Protein AF-A0A812YH99-F1 (afdb_monomer_lite)

Radius of gyration: 11.69 Å; chains: 1; bounding box: 32×25×31 Å

Organism: Symbiodinium pilosum (NCBI:txid2952)

Structure (mmCIF, N/CA/C/O backbone):
data_AF-A0A812YH99-F1
#
_entry.id   AF-A0A812YH99-F1
#
loop_
_atom_site.group_PDB
_atom_site.id
_atom_site.type_symbol
_atom_site.label_atom_id
_atom_site.label_alt_id
_atom_site.label_com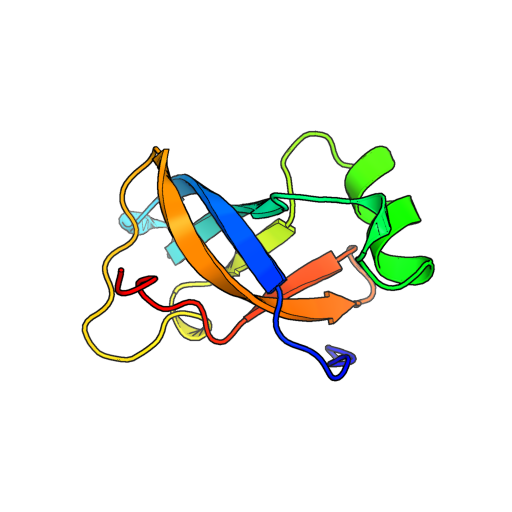p_id
_atom_site.label_asym_id
_atom_site.label_entity_id
_atom_site.label_seq_id
_atom_site.pdbx_PDB_ins_code
_atom_site.Cartn_x
_atom_site.Cartn_y
_atom_site.Cartn_z
_atom_site.occupancy
_atom_site.B_iso_or_equiv
_atom_site.auth_seq_id
_atom_site.auth_comp_id
_atom_site.auth_asym_id
_atom_site.auth_atom_id
_atom_site.pdbx_PDB_model_num
ATOM 1 N N . ASN A 1 1 ? 2.726 -14.556 -7.256 1.00 80.75 1 ASN A N 1
ATOM 2 C CA . ASN A 1 1 ? 4.135 -14.382 -6.853 1.00 80.75 1 ASN A CA 1
ATOM 3 C C . ASN A 1 1 ? 4.380 -12.938 -6.495 1.00 80.75 1 ASN A C 1
ATOM 5 O O . ASN A 1 1 ? 4.636 -12.140 -7.389 1.00 80.75 1 ASN A O 1
ATOM 9 N N . ARG A 1 2 ? 4.229 -12.624 -5.207 1.00 90.75 2 ARG A N 1
ATOM 10 C CA . ARG A 1 2 ? 4.693 -11.366 -4.622 1.00 90.75 2 ARG A CA 1
ATOM 11 C C . ARG A 1 2 ? 6.100 -11.594 -4.073 1.00 90.75 2 ARG A C 1
ATOM 13 O O . ARG A 1 2 ? 6.355 -12.660 -3.519 1.00 90.75 2 ARG A O 1
ATOM 20 N N . HIS A 1 3 ? 6.989 -10.635 -4.278 1.00 93.75 3 HIS A N 1
ATOM 21 C CA . HIS A 1 3 ? 8.308 -10.591 -3.668 1.00 93.75 3 HIS A CA 1
ATOM 22 C C . HIS A 1 3 ? 8.268 -9.535 -2.567 1.00 93.75 3 HIS A C 1
ATOM 24 O O . HIS A 1 3 ? 8.302 -8.333 -2.844 1.00 93.75 3 HIS A O 1
ATOM 30 N N . GLU A 1 4 ? 8.123 -9.993 -1.330 1.00 94.94 4 GLU A N 1
ATOM 31 C CA . GLU A 1 4 ? 8.112 -9.139 -0.145 1.00 94.94 4 GLU A CA 1
ATOM 32 C C . GLU A 1 4 ? 9.503 -8.537 0.074 1.00 94.94 4 GLU A C 1
ATOM 34 O O . GLU A 1 4 ? 10.519 -9.155 -0.245 1.00 94.94 4 GLU A O 1
ATOM 39 N N . ILE A 1 5 ? 9.543 -7.292 0.539 1.00 94.25 5 ILE A N 1
ATOM 40 C CA . ILE A 1 5 ? 10.785 -6.580 0.824 1.00 94.25 5 ILE A CA 1
ATOM 41 C C . ILE A 1 5 ? 10.764 -6.178 2.293 1.00 94.25 5 ILE A C 1
ATOM 43 O O . ILE A 1 5 ? 9.767 -5.635 2.779 1.00 94.25 5 ILE A O 1
ATOM 47 N N . ASP A 1 6 ? 11.868 -6.458 2.982 1.00 92.06 6 ASP A N 1
ATOM 48 C CA . ASP A 1 6 ? 12.025 -6.155 4.397 1.00 92.06 6 ASP A CA 1
ATOM 49 C C . ASP A 1 6 ? 12.013 -4.648 4.653 1.00 92.06 6 ASP A C 1
ATOM 51 O O . ASP A 1 6 ? 12.577 -3.854 3.895 1.00 92.06 6 ASP A O 1
ATOM 55 N N . GLY A 1 7 ? 11.389 -4.266 5.764 1.00 93.88 7 GLY A N 1
ATOM 56 C CA . GLY A 1 7 ? 11.259 -2.879 6.189 1.00 93.88 7 GLY A CA 1
ATOM 57 C C . GLY A 1 7 ? 9.814 -2.484 6.464 1.00 93.88 7 GLY A C 1
ATOM 58 O O . GLY A 1 7 ? 8.873 -3.054 5.911 1.00 93.88 7 GLY A O 1
ATOM 59 N N . TYR A 1 8 ? 9.665 -1.489 7.333 1.00 95.38 8 TYR A N 1
ATOM 60 C CA . TYR A 1 8 ? 8.391 -0.855 7.643 1.00 95.38 8 TYR A CA 1
ATOM 61 C C . TYR A 1 8 ? 8.418 0.586 7.161 1.00 95.38 8 TYR A C 1
ATOM 63 O O . TYR A 1 8 ? 9.421 1.288 7.291 1.00 95.38 8 TYR A O 1
ATOM 71 N N . TYR A 1 9 ? 7.295 1.008 6.602 1.00 96.38 9 TYR A N 1
ATOM 72 C CA . TYR A 1 9 ? 7.125 2.308 5.987 1.00 96.38 9 TYR A CA 1
ATOM 73 C C . TYR A 1 9 ? 5.835 2.941 6.477 1.00 96.38 9 TYR A C 1
ATOM 75 O O . TYR A 1 9 ? 4.898 2.259 6.886 1.00 96.38 9 TYR A O 1
ATOM 83 N N . HIS A 1 10 ? 5.798 4.263 6.397 1.00 96.50 10 HIS A N 1
ATOM 84 C CA . HIS A 1 10 ? 4.677 5.074 6.843 1.00 96.50 10 HIS A CA 1
ATOM 85 C C . HIS A 1 10 ? 3.998 5.706 5.638 1.00 96.50 10 HIS A C 1
ATOM 87 O O . HIS A 1 10 ? 4.635 5.967 4.611 1.00 96.50 10 HIS A O 1
ATOM 93 N N . GLY A 1 11 ? 2.704 5.976 5.744 1.00 96.19 11 GLY A N 1
ATOM 94 C CA . GLY A 1 11 ? 1.964 6.616 4.668 1.00 96.19 11 GLY A CA 1
ATOM 95 C C . GLY A 1 11 ? 0.526 6.924 5.022 1.00 96.19 11 GLY A C 1
ATOM 96 O O . GLY A 1 11 ? 0.118 6.837 6.176 1.00 96.19 11 GLY A O 1
ATOM 97 N N . LYS A 1 12 ? -0.243 7.316 4.007 1.00 97.06 12 LYS A N 1
ATOM 98 C CA . LYS A 1 12 ? -1.650 7.694 4.153 1.00 97.06 12 LYS A CA 1
ATOM 99 C C . LYS A 1 12 ? -2.528 6.913 3.196 1.00 97.06 12 LYS A C 1
ATOM 101 O O . LYS A 1 12 ? -2.225 6.815 2.007 1.00 97.06 12 LYS A O 1
ATOM 106 N N . ILE A 1 13 ? -3.649 6.402 3.691 1.00 97.50 13 ILE A N 1
ATOM 107 C CA . ILE A 1 13 ? -4.652 5.744 2.852 1.00 97.50 13 ILE A CA 1
ATOM 108 C C . ILE A 1 13 ? -5.217 6.760 1.856 1.00 97.50 13 ILE A C 1
ATOM 110 O O . ILE A 1 13 ? -5.775 7.788 2.242 1.00 97.50 13 ILE A O 1
ATOM 114 N N . LEU A 1 14 ? -5.105 6.471 0.561 1.00 96.50 14 LEU A N 1
ATOM 115 C CA . LEU A 1 14 ? -5.693 7.299 -0.491 1.00 96.50 14 LEU A CA 1
ATOM 116 C C . LEU A 1 14 ? -7.182 7.005 -0.635 1.00 96.50 14 LEU A C 1
ATOM 118 O O . LEU A 1 14 ? -7.997 7.927 -0.653 1.00 96.50 14 LEU A O 1
ATOM 122 N N . PHE A 1 15 ? -7.533 5.723 -0.717 1.00 96.06 15 PHE A N 1
ATOM 123 C CA . PHE A 1 15 ? -8.906 5.237 -0.667 1.00 96.06 15 PHE A CA 1
ATOM 124 C C . PHE A 1 15 ? -8.934 3.727 -0.412 1.00 96.06 15 PHE A C 1
ATOM 126 O O . PHE A 1 15 ? -7.947 3.026 -0.635 1.00 96.06 15 PHE A O 1
ATOM 133 N N . TYR A 1 16 ? -10.098 3.230 -0.002 1.00 97.25 16 TYR A N 1
ATOM 134 C CA . TYR A 1 16 ? -10.398 1.809 0.119 1.00 97.25 16 TYR A CA 1
ATOM 135 C C . TYR A 1 16 ? -11.827 1.564 -0.371 1.00 97.25 16 TYR A C 1
ATOM 137 O O . TYR A 1 16 ? -12.771 2.167 0.138 1.00 97.25 16 TYR A O 1
ATOM 145 N N . ARG A 1 17 ? -11.986 0.713 -1.388 1.00 96.50 17 ARG A N 1
ATOM 146 C CA . ARG A 1 17 ? -13.289 0.249 -1.873 1.00 96.50 17 ARG A CA 1
ATOM 147 C C . ARG A 1 17 ? -13.588 -1.072 -1.184 1.00 96.50 17 ARG A C 1
ATOM 149 O O . ARG A 1 17 ? -13.139 -2.123 -1.633 1.00 96.50 17 ARG A O 1
ATOM 156 N N . LYS A 1 18 ? -14.318 -0.996 -0.068 1.00 94.19 18 LYS A N 1
ATOM 157 C CA . LYS A 1 18 ? -14.649 -2.159 0.767 1.00 94.19 18 LYS A CA 1
ATOM 158 C C . LYS A 1 18 ? -15.367 -3.252 -0.027 1.00 94.19 18 LYS A C 1
ATOM 160 O O . LYS A 1 18 ? -15.012 -4.414 0.126 1.00 94.19 18 LYS A O 1
ATOM 165 N N . ASP A 1 19 ? -16.300 -2.867 -0.894 1.00 95.62 19 ASP A N 1
ATOM 166 C CA . ASP A 1 19 ? -17.102 -3.811 -1.683 1.00 95.62 19 ASP A CA 1
ATOM 167 C C . ASP A 1 19 ? -16.261 -4.589 -2.708 1.00 95.62 19 ASP A C 1
ATOM 169 O O . ASP A 1 19 ? -16.513 -5.765 -2.951 1.00 95.62 19 ASP A O 1
ATOM 173 N N . ASP A 1 20 ? -15.204 -3.970 -3.247 1.00 96.81 20 ASP A N 1
ATOM 174 C CA . ASP A 1 20 ? -14.282 -4.606 -4.202 1.00 96.81 20 ASP A CA 1
ATOM 175 C C . ASP A 1 20 ? -13.040 -5.228 -3.528 1.00 96.81 20 ASP A C 1
ATOM 177 O O . ASP A 1 20 ? -12.204 -5.874 -4.173 1.00 96.81 20 ASP A O 1
ATOM 181 N N . GLY A 1 21 ? -12.882 -4.999 -2.224 1.00 96.12 21 GLY A N 1
ATOM 182 C CA . GLY A 1 21 ? -11.801 -5.530 -1.404 1.00 96.12 21 GLY A CA 1
ATOM 183 C C . GLY A 1 21 ? -10.398 -5.043 -1.782 1.00 96.12 21 GLY A C 1
ATOM 184 O O . GLY A 1 21 ? -9.435 -5.815 -1.704 1.00 96.12 21 GLY A O 1
ATOM 185 N N . TYR A 1 22 ? -10.260 -3.790 -2.231 1.00 96.31 22 TYR A N 1
ATOM 186 C CA . TYR A 1 22 ? -8.956 -3.200 -2.554 1.00 96.31 22 TYR A CA 1
ATOM 187 C C . TYR A 1 22 ? -8.865 -1.708 -2.240 1.00 96.31 22 TYR A C 1
ATOM 189 O O . TYR A 1 22 ? -9.868 -0.998 -2.138 1.00 96.31 22 TYR A O 1
ATOM 197 N N . GLY A 1 23 ? -7.639 -1.211 -2.128 1.00 96.69 23 GLY A N 1
ATOM 198 C CA . GLY A 1 23 ? -7.364 0.206 -1.958 1.00 96.69 23 GLY A CA 1
ATOM 199 C C . GLY A 1 23 ? -5.951 0.582 -2.372 1.00 96.69 23 GLY A C 1
ATOM 200 O O . GLY A 1 23 ? -5.210 -0.227 -2.934 1.00 96.69 23 GLY A O 1
ATOM 201 N N . PHE A 1 24 ? -5.606 1.838 -2.101 1.00 97.00 24 PHE A N 1
ATOM 202 C CA . PHE A 1 24 ? -4.267 2.362 -2.329 1.00 97.00 24 PHE A CA 1
ATOM 203 C C . PHE A 1 24 ? -3.774 3.182 -1.141 1.00 97.00 24 PHE A C 1
ATOM 205 O O . PHE A 1 24 ? -4.543 3.914 -0.510 1.00 97.00 24 PHE A O 1
ATOM 212 N N . VAL A 1 25 ? -2.475 3.086 -0.869 1.00 97.25 25 VAL A N 1
ATOM 213 C CA . VAL A 1 25 ? -1.765 3.872 0.143 1.00 97.25 25 VAL A CA 1
ATOM 214 C C . VAL A 1 25 ? -0.684 4.722 -0.525 1.00 97.25 25 VAL A C 1
ATOM 216 O O . VAL A 1 25 ? 0.067 4.254 -1.382 1.00 97.25 25 VAL A O 1
ATOM 219 N N . ALA A 1 26 ? -0.619 5.997 -0.156 1.00 96.06 26 ALA A N 1
ATOM 220 C CA . ALA A 1 26 ? 0.463 6.889 -0.540 1.00 96.06 26 ALA A CA 1
ATOM 221 C C . ALA A 1 26 ? 1.615 6.743 0.463 1.00 96.06 26 ALA A C 1
ATOM 223 O O . ALA A 1 26 ? 1.388 6.965 1.655 1.00 96.06 26 ALA A O 1
ATOM 224 N N . PRO A 1 27 ? 2.839 6.418 0.015 1.00 95.75 27 PRO A N 1
ATOM 225 C CA . PRO A 1 27 ? 4.010 6.437 0.883 1.00 95.75 27 PRO A CA 1
ATOM 226 C C . PRO A 1 27 ? 4.269 7.849 1.410 1.00 95.75 27 PRO A C 1
ATOM 228 O O . PRO A 1 27 ? 4.181 8.816 0.655 1.00 95.75 27 PRO A O 1
ATOM 231 N N . GLY A 1 28 ? 4.624 7.970 2.687 1.00 93.75 28 GLY A N 1
ATOM 232 C CA . GLY A 1 28 ? 4.975 9.248 3.307 1.00 93.75 28 GLY A CA 1
ATOM 233 C C . GLY A 1 28 ? 6.284 9.820 2.763 1.00 93.75 28 GLY A C 1
ATOM 234 O O . GLY A 1 28 ? 6.393 11.028 2.571 1.00 93.75 28 GLY A O 1
ATOM 235 N N . ASN A 1 29 ? 7.253 8.951 2.456 1.00 94.12 29 ASN A N 1
ATOM 236 C CA . ASN A 1 29 ? 8.506 9.320 1.807 1.00 94.12 29 ASN A CA 1
ATOM 237 C C . ASN A 1 29 ? 8.901 8.269 0.761 1.00 94.12 29 ASN A C 1
ATOM 239 O O . ASN A 1 29 ? 9.318 7.163 1.100 1.00 94.12 29 ASN A O 1
ATOM 243 N N . VAL A 1 30 ? 8.774 8.620 -0.521 1.00 93.19 30 VAL A N 1
ATOM 244 C CA . VAL A 1 30 ? 9.119 7.718 -1.629 1.00 93.19 30 VAL A CA 1
ATOM 245 C C . VAL A 1 30 ? 10.616 7.412 -1.649 1.00 93.19 30 VAL A C 1
ATOM 247 O O . VAL A 1 30 ? 10.979 6.279 -1.931 1.00 93.19 30 VAL A O 1
ATOM 250 N N . GLU A 1 31 ? 11.483 8.359 -1.289 1.00 94.19 31 GLU A N 1
ATOM 251 C CA . GLU A 1 31 ? 12.942 8.171 -1.347 1.00 94.19 31 GLU A CA 1
ATOM 252 C C . GLU A 1 31 ? 13.459 7.136 -0.335 1.00 94.19 31 GLU A C 1
ATOM 254 O O . GLU A 1 31 ? 14.548 6.596 -0.506 1.00 94.19 31 GLU A O 1
ATOM 259 N N . GLN A 1 32 ? 12.673 6.830 0.702 1.00 93.81 32 GLN A N 1
ATOM 260 C CA . GLN A 1 32 ? 12.999 5.797 1.691 1.00 93.81 32 GLN A CA 1
ATOM 261 C C . GLN A 1 32 ? 12.575 4.391 1.254 1.00 93.81 32 GLN A C 1
ATOM 263 O O . GLN A 1 32 ? 12.974 3.410 1.878 1.00 93.81 32 GLN A O 1
ATOM 268 N N . LEU A 1 33 ? 11.771 4.269 0.195 1.00 93.62 33 LEU A N 1
ATOM 269 C CA . LEU A 1 33 ? 11.369 2.968 -0.329 1.00 93.62 33 LEU A CA 1
ATOM 270 C C . LEU A 1 33 ? 12.526 2.301 -1.087 1.00 93.62 33 LEU A C 1
ATOM 272 O O . LEU A 1 33 ? 13.399 2.991 -1.614 1.00 93.62 33 LEU A O 1
ATOM 276 N N . PRO A 1 34 ? 12.509 0.971 -1.255 1.00 94.31 34 PRO A N 1
ATOM 277 C CA . PRO A 1 34 ? 13.468 0.275 -2.106 1.00 94.31 34 PRO A CA 1
ATOM 278 C C . PRO A 1 34 ? 13.407 0.785 -3.553 1.00 94.31 34 PRO A C 1
ATOM 280 O O . PRO A 1 34 ? 12.317 1.029 -4.077 1.00 94.31 34 PRO A O 1
ATOM 283 N N . THR A 1 35 ? 14.546 0.875 -4.246 1.00 93.00 35 THR A N 1
ATOM 284 C CA . THR A 1 35 ? 14.650 1.441 -5.610 1.00 93.00 35 THR A CA 1
ATOM 285 C C . THR A 1 35 ? 13.635 0.851 -6.597 1.00 93.00 35 THR A C 1
ATOM 287 O O . THR A 1 35 ? 13.022 1.577 -7.383 1.00 93.00 35 THR A O 1
ATOM 290 N N . ALA A 1 36 ? 13.396 -0.463 -6.525 1.00 90.25 36 ALA A N 1
ATOM 291 C CA . ALA A 1 36 ? 12.416 -1.148 -7.367 1.00 90.25 36 ALA A CA 1
ATOM 292 C C . ALA A 1 36 ? 10.973 -0.663 -7.124 1.00 90.25 36 ALA A C 1
ATOM 294 O O . ALA A 1 36 ? 10.187 -0.554 -8.064 1.00 90.25 36 ALA A O 1
ATOM 295 N N . VAL A 1 37 ? 10.630 -0.334 -5.877 1.00 93.38 37 VAL A N 1
ATOM 296 C CA . VAL A 1 37 ? 9.317 0.194 -5.488 1.00 93.38 37 VAL A CA 1
ATOM 297 C C . VAL A 1 37 ? 9.198 1.663 -5.887 1.00 93.38 37 VAL A C 1
ATOM 299 O O . VAL A 1 37 ? 8.176 2.049 -6.451 1.00 93.38 37 VAL A O 1
ATOM 302 N N . GLN A 1 38 ? 10.250 2.468 -5.689 1.00 93.00 38 GLN A N 1
ATOM 303 C CA . GLN A 1 38 ? 10.270 3.882 -6.092 1.00 93.00 38 GLN A CA 1
ATOM 304 C C . GLN A 1 38 ? 9.921 4.062 -7.570 1.00 93.00 38 GLN A C 1
ATOM 306 O O . GLN A 1 38 ? 9.053 4.865 -7.917 1.00 93.00 38 GLN A O 1
ATOM 311 N N . ALA A 1 39 ? 10.570 3.285 -8.444 1.00 88.69 39 ALA A N 1
ATOM 312 C CA . ALA A 1 39 ? 10.328 3.337 -9.882 1.00 88.69 39 ALA A CA 1
ATOM 313 C C . ALA A 1 39 ? 8.855 3.048 -10.216 1.00 88.69 39 ALA A C 1
ATOM 315 O O . ALA A 1 39 ? 8.243 3.759 -11.013 1.00 88.69 39 ALA A O 1
ATOM 316 N N . ARG A 1 40 ? 8.258 2.049 -9.553 1.00 88.19 40 ARG A N 1
ATOM 317 C CA . ARG A 1 40 ? 6.853 1.671 -9.758 1.00 88.19 40 ARG A CA 1
ATOM 318 C C . ARG A 1 40 ? 5.880 2.716 -9.227 1.00 88.19 40 ARG A C 1
ATOM 320 O O . ARG A 1 40 ? 4.923 3.029 -9.927 1.00 88.19 40 ARG A O 1
ATOM 327 N N . VAL A 1 41 ? 6.130 3.291 -8.052 1.00 89.88 41 VAL A N 1
ATOM 328 C CA . VAL A 1 41 ? 5.294 4.362 -7.480 1.00 89.88 41 VAL A CA 1
ATOM 329 C C . VAL A 1 41 ? 5.340 5.620 -8.352 1.00 89.88 41 VAL A C 1
ATOM 331 O O . VAL A 1 41 ? 4.308 6.235 -8.595 1.00 89.88 41 VAL A O 1
ATOM 334 N N . ARG A 1 42 ? 6.509 5.988 -8.890 1.00 86.81 42 ARG A N 1
ATOM 335 C CA . ARG A 1 42 ? 6.636 7.143 -9.799 1.00 86.81 42 ARG A CA 1
ATOM 336 C C . ARG A 1 42 ? 5.907 6.925 -11.130 1.00 86.81 42 ARG A C 1
ATOM 338 O O . ARG A 1 42 ? 5.346 7.872 -11.674 1.00 86.81 42 ARG A O 1
ATOM 345 N N . MET A 1 43 ? 5.883 5.690 -11.639 1.00 83.56 43 MET A N 1
ATOM 346 C CA . MET A 1 43 ? 5.104 5.324 -12.830 1.00 83.56 43 MET A CA 1
ATOM 347 C C . MET A 1 43 ? 3.592 5.292 -12.549 1.00 83.56 43 MET A C 1
ATOM 349 O O . MET A 1 43 ? 2.805 5.760 -13.369 1.00 83.56 43 MET A O 1
ATOM 353 N N . ASN A 1 44 ? 3.187 4.787 -11.380 1.00 78.94 44 ASN A N 1
ATOM 354 C CA . ASN A 1 44 ? 1.792 4.642 -10.973 1.00 78.94 44 ASN A CA 1
ATOM 355 C C . ASN A 1 44 ? 1.392 5.713 -9.952 1.00 78.94 44 ASN A C 1
ATOM 357 O O . ASN A 1 44 ? 1.478 5.514 -8.740 1.00 78.94 44 ASN A O 1
ATOM 361 N N . LYS A 1 45 ? 0.840 6.826 -10.448 1.00 76.31 45 LYS A N 1
ATOM 362 C CA . LYS A 1 45 ? 0.355 7.956 -9.625 1.00 76.31 45 LYS A CA 1
ATOM 363 C C . LYS A 1 45 ? -0.752 7.594 -8.618 1.00 76.31 45 LYS A C 1
ATOM 365 O O . LYS A 1 45 ? -1.134 8.433 -7.809 1.00 76.31 45 LYS A O 1
ATOM 370 N N . SER A 1 46 ? -1.280 6.373 -8.671 1.00 84.06 46 SER A N 1
ATOM 371 C CA . SER A 1 46 ? -2.320 5.865 -7.773 1.00 84.06 46 SER A CA 1
ATOM 372 C C . SER A 1 46 ? -1.798 5.408 -6.406 1.00 84.06 46 SER A C 1
ATOM 374 O O . SER A 1 46 ? -2.620 5.123 -5.545 1.00 84.06 46 SER A O 1
ATOM 376 N N . GLY A 1 47 ? -0.479 5.350 -6.182 1.00 92.12 47 GLY A N 1
ATOM 377 C CA . GLY A 1 47 ? 0.120 4.861 -4.933 1.00 92.12 47 GLY A CA 1
ATOM 378 C C . GLY A 1 47 ? 0.364 3.348 -4.930 1.00 92.12 47 GLY A C 1
ATOM 379 O O . GLY A 1 47 ? 0.357 2.704 -5.979 1.00 92.12 47 GLY A O 1
ATOM 380 N N . LEU A 1 48 ? 0.600 2.780 -3.747 1.00 96.00 48 LEU A N 1
ATOM 381 C CA . LEU A 1 48 ? 0.814 1.344 -3.551 1.00 96.00 48 LEU A CA 1
ATOM 382 C C . LEU A 1 48 ? -0.520 0.624 -3.371 1.00 96.00 48 LEU A C 1
ATOM 384 O O . LEU A 1 48 ? -1.328 1.009 -2.526 1.00 96.00 48 LEU A O 1
ATOM 388 N N . TYR A 1 49 ? -0.734 -0.427 -4.155 1.00 95.75 49 TYR A N 1
ATOM 389 C CA . TYR A 1 49 ? -1.943 -1.247 -4.116 1.00 95.75 49 TYR A CA 1
ATOM 390 C C . TYR A 1 49 ? -1.994 -2.148 -2.875 1.00 95.75 4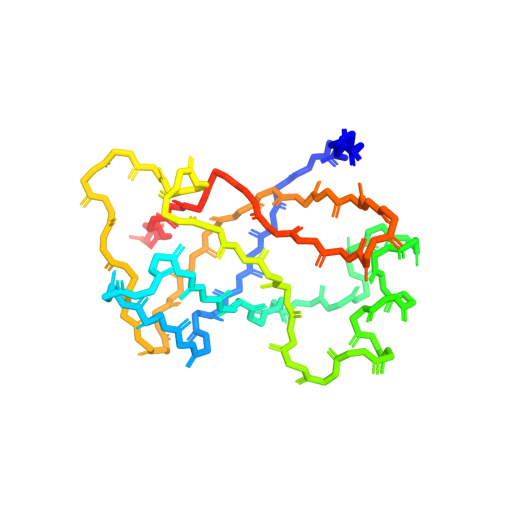9 TYR A C 1
ATOM 392 O O . TYR A 1 49 ? -0.969 -2.703 -2.488 1.00 95.75 49 TYR A O 1
ATOM 400 N N . PHE A 1 50 ? -3.179 -2.362 -2.300 1.00 96.44 50 PHE A N 1
ATOM 401 C CA . PHE A 1 50 ? -3.399 -3.382 -1.267 1.00 96.44 50 PHE A CA 1
ATOM 402 C C . PHE A 1 50 ? -4.771 -4.062 -1.407 1.00 96.44 50 PHE A C 1
ATOM 404 O O . PHE A 1 50 ? -5.734 -3.456 -1.895 1.00 96.44 50 PHE A O 1
ATOM 411 N N . ARG A 1 51 ? -4.876 -5.318 -0.954 1.00 96.19 51 ARG A N 1
ATOM 412 C CA . ARG A 1 51 ? -6.129 -6.090 -0.824 1.00 96.19 51 ARG A CA 1
ATOM 413 C C . ARG A 1 51 ? -6.655 -6.052 0.609 1.00 96.19 51 ARG A C 1
ATOM 415 O O . ARG A 1 51 ? -5.920 -5.772 1.546 1.00 96.19 51 ARG A O 1
ATOM 422 N N . THR A 1 52 ? -7.910 -6.441 0.819 1.00 96.00 52 THR A N 1
ATOM 423 C CA . THR A 1 52 ? -8.447 -6.647 2.180 1.00 96.00 52 THR A CA 1
ATOM 424 C C . THR A 1 52 ? -7.623 -7.646 2.999 1.00 96.00 52 THR A C 1
ATOM 426 O O . THR A 1 52 ? -7.461 -7.458 4.197 1.00 96.00 52 THR A O 1
ATOM 429 N N . THR A 1 53 ? -7.062 -8.680 2.365 1.00 95.38 53 THR A N 1
ATOM 430 C CA . THR A 1 53 ? -6.198 -9.679 3.024 1.00 95.38 53 THR A CA 1
ATOM 431 C C . THR A 1 53 ? -4.848 -9.127 3.473 1.00 95.38 53 THR A C 1
ATOM 433 O O . THR A 1 53 ? -4.142 -9.793 4.218 1.00 95.38 53 THR A O 1
ATOM 436 N N . ASP A 1 54 ? -4.481 -7.938 2.998 1.00 96.44 54 ASP A N 1
ATOM 437 C CA . ASP A 1 54 ? -3.236 -7.257 3.337 1.00 96.44 54 ASP A CA 1
ATOM 438 C C . ASP A 1 54 ? -3.402 -6.327 4.557 1.00 96.44 54 ASP A C 1
ATOM 440 O O . ASP A 1 54 ? -2.435 -5.710 5.002 1.00 96.44 54 ASP A O 1
ATOM 444 N N . LEU A 1 55 ? -4.620 -6.211 5.096 1.00 95.94 55 LEU A N 1
ATOM 445 C CA . LEU A 1 55 ? -4.937 -5.423 6.285 1.00 95.94 55 LEU A CA 1
ATOM 446 C C . LEU A 1 55 ? -4.719 -6.254 7.553 1.00 95.94 55 LEU A C 1
ATOM 448 O O . LEU A 1 55 ? -5.094 -7.427 7.606 1.00 95.94 55 LEU A O 1
ATOM 452 N N . SER A 1 56 ? -4.185 -5.638 8.607 1.00 91.75 56 SER A N 1
ATOM 453 C CA . SER A 1 56 ? -4.136 -6.268 9.923 1.00 91.75 56 SER A CA 1
ATOM 454 C C . SER A 1 56 ? -5.546 -6.542 10.453 1.00 91.75 56 SER A C 1
ATOM 456 O O . SER A 1 56 ? -6.504 -5.827 10.147 1.00 91.75 56 SER A O 1
ATOM 458 N N . SER A 1 57 ? -5.682 -7.550 11.315 1.00 84.31 57 SER A N 1
ATOM 459 C CA . SER A 1 57 ? -6.956 -7.861 11.968 1.00 84.31 57 SER A CA 1
ATOM 460 C C . SER A 1 57 ? -7.564 -6.620 12.631 1.00 84.31 57 SER A C 1
ATOM 462 O O . SER A 1 57 ? -6.858 -5.887 13.319 1.00 84.31 57 SER A O 1
ATOM 464 N N . GLN A 1 58 ? -8.874 -6.415 12.450 1.00 84.12 58 GLN A N 1
ATOM 465 C CA . GLN A 1 58 ? -9.656 -5.296 13.008 1.00 84.12 58 GLN A CA 1
ATOM 466 C C . GLN A 1 58 ? -9.335 -3.901 12.438 1.00 84.12 58 GLN A C 1
ATOM 468 O O . GLN A 1 58 ? -9.936 -2.915 12.864 1.00 84.12 58 GLN A O 1
ATOM 473 N N . PHE A 1 59 ? -8.462 -3.793 11.436 1.00 88.56 59 PHE A N 1
ATOM 474 C CA . PHE A 1 59 ? -8.190 -2.524 10.771 1.00 88.56 59 PHE A CA 1
ATOM 475 C C . PHE A 1 59 ? -9.162 -2.285 9.605 1.00 88.56 59 PHE A C 1
ATOM 477 O O . PHE A 1 59 ? -9.268 -3.093 8.684 1.00 88.56 59 PHE A O 1
ATOM 484 N N . THR A 1 60 ? -9.875 -1.155 9.634 1.00 93.25 60 THR A N 1
ATOM 485 C CA . THR A 1 60 ? -10.691 -0.677 8.507 1.00 93.25 60 THR A CA 1
ATOM 486 C C . THR A 1 60 ? -10.098 0.632 7.982 1.00 93.25 60 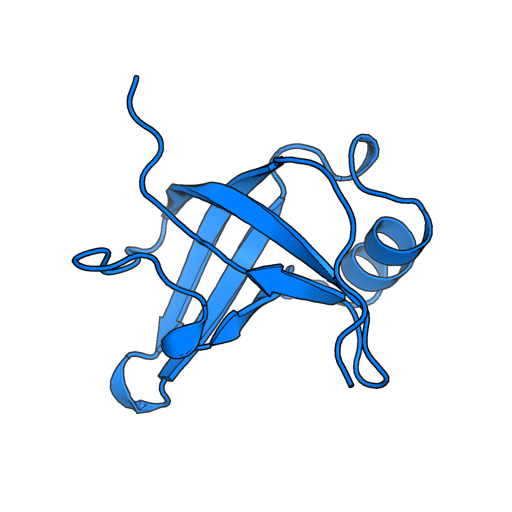THR A C 1
ATOM 488 O O . THR A 1 60 ? -10.203 1.642 8.677 1.00 93.25 60 THR A O 1
ATOM 491 N N . PRO A 1 61 ? -9.493 0.640 6.779 1.00 95.06 61 PRO A N 1
ATOM 492 C CA . PRO A 1 61 ? -8.860 1.827 6.226 1.00 95.06 61 PRO A CA 1
ATOM 493 C C . PRO A 1 61 ? -9.860 2.954 5.978 1.00 95.06 61 PRO A C 1
ATOM 495 O O . PRO A 1 61 ? -10.875 2.765 5.302 1.00 95.06 61 PRO A O 1
ATOM 498 N N . VAL A 1 62 ? -9.523 4.149 6.449 1.00 95.62 62 VAL A N 1
ATOM 499 C CA . VAL A 1 62 ? -10.251 5.390 6.172 1.00 95.62 62 VAL A CA 1
ATOM 500 C C . VAL A 1 62 ? -9.373 6.308 5.327 1.00 95.62 62 VAL A C 1
ATOM 502 O O . VAL A 1 62 ? -8.172 6.420 5.556 1.00 95.62 62 VAL A O 1
ATOM 505 N N . ARG A 1 63 ? -9.947 6.992 4.332 1.00 96.81 63 ARG A N 1
ATOM 506 C CA . ARG A 1 63 ? -9.200 7.950 3.500 1.00 96.81 63 ARG A CA 1
ATOM 507 C C . ARG A 1 63 ? -8.518 9.018 4.363 1.00 96.81 63 ARG A C 1
ATOM 509 O O . ARG A 1 63 ? -9.150 9.624 5.219 1.00 96.81 63 ARG A O 1
ATOM 516 N N . GLY A 1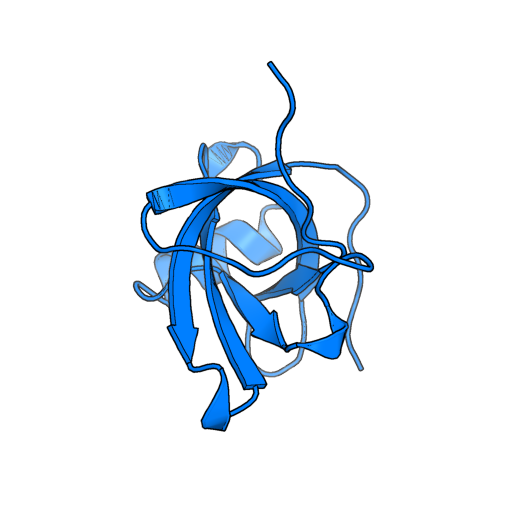 64 ? -7.240 9.272 4.092 1.00 96.00 64 GLY A N 1
ATOM 517 C CA . GLY A 1 64 ? -6.397 10.223 4.817 1.00 96.00 64 GLY A CA 1
ATOM 518 C C . GLY A 1 64 ? -5.763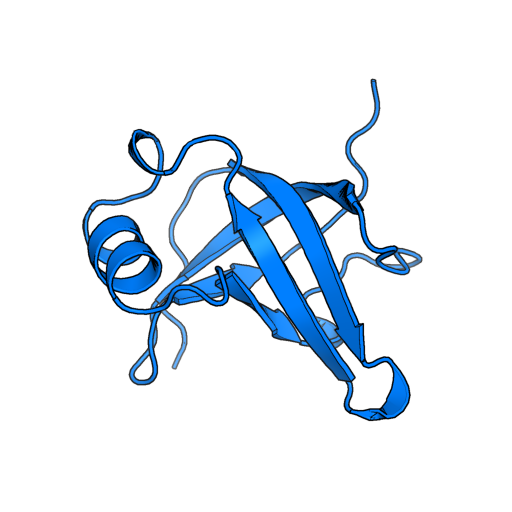 9.671 6.096 1.00 96.00 64 GLY A C 1
ATOM 519 O O . GLY A 1 64 ? -4.880 10.328 6.642 1.00 96.00 64 GLY A O 1
ATOM 520 N N . GLN A 1 65 ? -6.163 8.480 6.548 1.00 96.00 65 GLN A N 1
ATOM 521 C CA . GLN A 1 65 ? -5.638 7.850 7.757 1.00 96.00 65 GLN A CA 1
ATOM 522 C C . GLN A 1 65 ? -4.162 7.489 7.601 1.00 96.00 65 GLN A C 1
ATOM 524 O O . GLN A 1 65 ? -3.768 6.925 6.575 1.00 96.00 65 GLN A O 1
ATOM 529 N N . CYS A 1 66 ? -3.369 7.807 8.624 1.00 96.56 66 CYS A N 1
ATOM 530 C CA . CYS A 1 66 ? -1.972 7.409 8.703 1.00 96.56 66 CYS A CA 1
ATOM 531 C C . CYS A 1 66 ? -1.854 5.929 9.075 1.00 96.56 66 CYS A C 1
ATOM 533 O O . CYS A 1 66 ? -2.583 5.429 9.936 1.00 96.56 66 CYS A O 1
ATOM 535 N N . VAL A 1 67 ? -0.954 5.233 8.392 1.00 96.81 67 VAL A N 1
ATOM 536 C CA . VAL A 1 67 ? -0.748 3.793 8.533 1.00 96.81 67 VAL A CA 1
ATOM 537 C C . VAL A 1 67 ? 0.726 3.455 8.457 1.00 96.81 67 VAL A C 1
ATOM 539 O O . VAL A 1 67 ? 1.498 4.153 7.790 1.00 96.81 67 VAL A O 1
ATOM 542 N N . THR A 1 68 ? 1.081 2.331 9.065 1.00 96.88 68 THR A N 1
ATOM 543 C CA . THR A 1 68 ? 2.336 1.641 8.781 1.00 96.88 68 THR A CA 1
ATOM 544 C C . THR A 1 68 ? 2.066 0.433 7.891 1.00 96.88 68 THR A C 1
ATOM 546 O O . THR A 1 68 ? 0.965 -0.125 7.883 1.00 96.88 68 THR A O 1
ATOM 549 N N . PHE A 1 69 ? 3.041 0.079 7.061 1.00 96.88 69 PHE A N 1
ATOM 550 C CA . PHE A 1 69 ? 2.935 -1.026 6.115 1.00 96.88 69 PHE A CA 1
ATOM 551 C C . PHE A 1 69 ? 4.311 -1.541 5.703 1.00 96.88 69 PHE A C 1
ATOM 553 O O . PHE A 1 69 ? 5.329 -0.867 5.855 1.00 96.88 69 PHE A O 1
ATOM 560 N N . GLN A 1 70 ? 4.324 -2.727 5.116 1.00 97.19 70 GLN A N 1
ATOM 561 C CA . GLN A 1 70 ? 5.469 -3.298 4.419 1.00 97.19 70 GLN A CA 1
ATOM 562 C C . GLN A 1 70 ? 5.195 -3.289 2.911 1.00 97.19 70 GLN A C 1
ATOM 564 O O . GLN A 1 70 ? 4.045 -3.151 2.487 1.00 97.19 70 GLN A O 1
ATOM 569 N N . VAL A 1 71 ? 6.226 -3.420 2.076 1.00 97.19 71 VAL A N 1
ATOM 570 C CA . VAL A 1 71 ? 6.074 -3.347 0.612 1.00 97.19 71 VAL A CA 1
ATOM 571 C C . VAL A 1 71 ? 6.463 -4.641 -0.078 1.00 97.19 71 VAL A C 1
ATOM 573 O O . VAL A 1 71 ? 7.348 -5.370 0.361 1.00 97.19 71 VAL A O 1
ATOM 576 N N . TYR A 1 72 ? 5.818 -4.906 -1.205 1.00 96.00 72 TYR A N 1
ATOM 577 C CA . TYR A 1 72 ? 6.198 -5.985 -2.104 1.00 96.00 72 TYR A CA 1
ATOM 578 C C . TYR A 1 72 ? 6.218 -5.491 -3.545 1.00 96.00 72 TYR A C 1
ATOM 580 O O . TYR A 1 72 ? 5.587 -4.490 -3.897 1.00 96.00 72 TYR A O 1
ATOM 588 N N . THR A 1 73 ? 6.920 -6.223 -4.400 1.00 94.50 73 THR A N 1
ATOM 589 C CA . THR A 1 73 ? 6.815 -6.085 -5.853 1.00 94.50 73 THR A CA 1
ATOM 590 C C . THR A 1 73 ? 6.246 -7.355 -6.464 1.00 94.50 73 THR A C 1
ATOM 592 O O . THR A 1 73 ? 6.364 -8.452 -5.918 1.00 94.50 73 THR A O 1
ATOM 595 N N . ASP A 1 74 ? 5.584 -7.218 -7.603 1.00 92.25 74 ASP A N 1
ATOM 596 C CA . ASP A 1 74 ? 5.122 -8.343 -8.401 1.00 92.25 74 ASP A CA 1
ATOM 597 C C . ASP A 1 74 ? 5.211 -8.012 -9.900 1.00 92.25 74 ASP A C 1
ATOM 599 O O . ASP A 1 74 ? 5.786 -7.002 -10.318 1.00 92.25 74 ASP A O 1
ATOM 603 N N . LYS A 1 75 ? 4.649 -8.887 -10.739 1.00 89.38 75 LYS A N 1
ATOM 604 C CA . LYS A 1 75 ? 4.604 -8.678 -12.194 1.00 89.38 75 LYS A CA 1
ATOM 605 C C . LYS A 1 75 ? 3.768 -7.458 -12.614 1.00 89.38 75 LYS A C 1
ATOM 607 O O . LYS A 1 75 ? 3.952 -6.964 -13.722 1.00 89.38 75 LYS A O 1
ATOM 612 N N . CYS A 1 76 ? 2.845 -7.008 -11.767 1.00 85.50 76 CYS A N 1
ATOM 613 C CA . CYS A 1 76 ? 1.909 -5.921 -12.034 1.00 85.50 76 CYS A CA 1
ATOM 614 C C . CYS A 1 76 ? 2.422 -4.570 -11.509 1.00 85.50 76 CYS A C 1
ATOM 616 O O . CYS A 1 76 ? 2.042 -3.525 -12.036 1.00 85.50 76 CYS A O 1
ATOM 618 N N . GLY A 1 77 ? 3.301 -4.561 -10.505 1.00 90.31 77 GLY A N 1
ATOM 619 C CA . GLY A 1 77 ? 3.885 -3.342 -9.966 1.00 90.31 77 GLY A CA 1
ATOM 620 C C . GLY A 1 77 ? 4.406 -3.501 -8.544 1.00 90.31 77 GLY A C 1
ATOM 621 O O . GLY A 1 77 ? 5.159 -4.425 -8.242 1.00 90.31 77 GLY A O 1
ATOM 622 N N . ALA A 1 78 ? 4.057 -2.539 -7.693 1.00 94.31 78 ALA A N 1
ATOM 623 C CA . ALA A 1 78 ? 4.388 -2.546 -6.278 1.00 94.31 78 ALA A CA 1
ATOM 624 C C . ALA A 1 78 ? 3.121 -2.362 -5.440 1.00 94.31 78 ALA A C 1
ATOM 626 O O . ALA A 1 78 ? 2.210 -1.622 -5.826 1.00 94.31 78 ALA A O 1
ATOM 627 N N . GLY A 1 79 ? 3.089 -3.030 -4.295 1.00 95.94 79 GLY A N 1
ATOM 628 C CA . GLY A 1 79 ? 1.972 -3.003 -3.366 1.00 95.94 79 GLY A CA 1
ATOM 629 C C . GLY A 1 79 ? 2.425 -2.878 -1.920 1.00 95.94 79 GLY A C 1
ATOM 630 O O . GLY A 1 79 ? 3.619 -2.909 -1.615 1.00 95.94 79 GLY A O 1
ATOM 631 N N . ALA A 1 80 ? 1.442 -2.710 -1.047 1.00 97.00 80 ALA A N 1
ATOM 632 C CA . ALA A 1 80 ? 1.600 -2.645 0.392 1.00 97.00 80 ALA A CA 1
ATOM 633 C C . ALA A 1 80 ? 0.899 -3.837 1.051 1.00 97.00 80 ALA A C 1
ATOM 635 O O . ALA A 1 80 ? -0.149 -4.283 0.581 1.00 97.00 80 ALA A O 1
ATOM 636 N N . TYR A 1 81 ? 1.478 -4.336 2.139 1.00 96.94 81 TYR A N 1
ATOM 637 C CA . TYR A 1 81 ? 0.912 -5.403 2.955 1.00 96.94 81 TYR A CA 1
ATOM 638 C C . TYR A 1 81 ? 1.162 -5.191 4.445 1.00 96.94 81 TYR A C 1
ATOM 640 O O . TYR A 1 81 ? 1.933 -4.308 4.825 1.00 96.94 81 TYR A O 1
ATOM 648 N N . ASN A 1 82 ? 0.461 -5.970 5.275 1.00 95.62 82 ASN A N 1
ATOM 649 C CA . ASN A 1 82 ? 0.425 -5.814 6.729 1.00 95.62 82 ASN A CA 1
ATOM 650 C C . ASN A 1 82 ? 0.088 -4.374 7.152 1.00 95.62 82 ASN A C 1
ATOM 652 O O . ASN A 1 82 ? 0.724 -3.816 8.043 1.00 95.62 82 ASN A O 1
ATOM 656 N N . LEU A 1 83 ? -0.900 -3.760 6.492 1.00 96.44 83 LEU A N 1
ATOM 657 C CA . LEU A 1 83 ? -1.317 -2.397 6.808 1.00 96.44 83 LEU A CA 1
ATOM 658 C C . LEU A 1 83 ? -1.982 -2.375 8.182 1.00 96.44 83 LEU A C 1
ATOM 660 O O . LEU A 1 83 ? -2.964 -3.089 8.397 1.00 96.44 83 LEU A O 1
ATOM 664 N N . CYS A 1 84 ? -1.505 -1.515 9.073 1.00 94.56 84 CYS A N 1
ATOM 665 C CA . CYS A 1 84 ? -2.118 -1.299 10.376 1.00 94.56 84 CYS A CA 1
ATOM 666 C C . CYS A 1 84 ? -2.144 0.185 10.753 1.00 94.56 84 CYS A C 1
ATOM 668 O O . CYS A 1 84 ? -1.526 1.036 10.106 1.00 94.56 84 CYS A O 1
ATOM 670 N N . LEU A 1 85 ? -2.927 0.501 11.786 1.00 92.25 85 LEU A N 1
ATOM 671 C CA . LEU A 1 85 ? -3.018 1.855 12.315 1.00 92.25 85 LEU A CA 1
ATOM 672 C C . LEU A 1 85 ? -1.665 2.292 12.882 1.00 92.25 85 LEU A C 1
ATOM 674 O O . LEU A 1 85 ? -1.048 1.565 13.660 1.00 92.25 85 LEU A O 1
ATOM 678 N N . GLU A 1 86 ? -1.245 3.504 12.536 1.00 81.69 86 GLU A N 1
ATOM 679 C CA . GLU A 1 86 ? -0.119 4.148 13.199 1.00 81.69 86 GLU A CA 1
ATOM 680 C C . GLU A 1 86 ? -0.582 4.746 14.537 1.00 81.69 86 GLU A C 1
ATOM 682 O O . GLU A 1 86 ? -1.428 5.644 14.563 1.00 81.69 86 GLU A O 1
ATOM 687 N N . TRP A 1 87 ? -0.051 4.227 15.646 1.00 66.00 87 TRP A N 1
ATOM 688 C CA . TRP A 1 87 ? -0.287 4.753 16.991 1.00 66.00 87 TRP A CA 1
ATOM 689 C C . TRP A 1 87 ? 0.744 5.847 17.289 1.00 66.00 87 TRP A C 1
ATOM 691 O O . TRP A 1 87 ? 1.940 5.612 17.121 1.00 66.00 87 TRP A O 1
ATOM 701 N N . TRP A 1 88 ? 0.274 7.025 17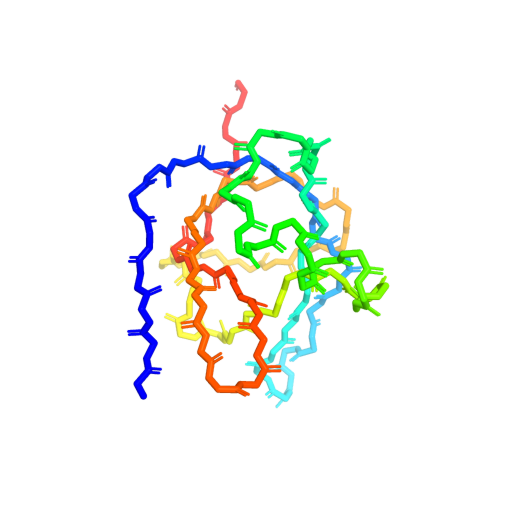.700 1.00 53.97 88 TRP A N 1
ATOM 702 C CA . TRP A 1 88 ? 1.096 8.152 18.154 1.00 53.97 88 TRP A CA 1
ATOM 703 C C . TRP A 1 88 ? 1.111 8.201 19.679 1.00 53.97 88 TRP A C 1
ATOM 705 O O . TRP A 1 88 ? 0.055 7.876 20.273 1.00 53.97 88 TRP A O 1
#

pLDDT: mean 92.57, std 6.78, range [53.97, 97.5]

InterPro domains:
  IPR012340 Nucleic acid-binding, OB-fold [G3DSA:2.40.50.140] (9-84)

Sequence (88 aa):
NRHEIDGYYHGKILFYRKDDGYGFVAPGNVEQLPTAVQARVRMNKSGLYFRTTDLSSQFTPVRGQCVTFQVYTDKCGAGAYNLCLEWW

Secondary structure (DSSP, 8-state):
--EEEEEEEEEEEEEEETTTTEEEEEES-GGGS-HHHHHHHHH-TT-EEEEGGGBPTT----TT-EEEEEEEE-SS-EEEEEEEE---

Foldseek 3Di:
DKAWDDDKFKFFWQDADVVVFKGATATPDLVPDDPQQSVQCVVPVRHAMDGNQQEDPPDDHDGGFMWMWTKIADPVGIHTGHTDHDDD